Protein AF-A0A9P0M3D1-F1 (afdb_monomer_lite)

pLDDT: mean 78.53, std 19.33, range [29.7, 96.69]

Foldseek 3Di:
DVVVVVVVVVVVVVVVVVVVVVVVVVVVVVVVVVVVLVVLLQVQAAPFLRHGAAQWFQDPVRDTHHLPPRQVVQADPVQQWGADPPPRDIDHADPVGSVPGDTPVVSVVSVVVSCVVVVDDPDPCSPDDPPDDDDDDDDDD

Organism: Acanthoscelides obtectus (NCBI:txid200917)

Structure (mmCIF, N/CA/C/O backbone):
data_AF-A0A9P0M3D1-F1
#
_entry.id   AF-A0A9P0M3D1-F1
#
loop_
_atom_site.group_PDB
_atom_site.id
_atom_site.type_symbol
_atom_site.label_atom_id
_atom_site.label_alt_id
_atom_site.label_comp_id
_atom_site.label_asym_id
_atom_site.label_entity_id
_atom_site.label_seq_id
_atom_site.pdbx_PDB_ins_code
_atom_site.Cartn_x
_atom_site.Cartn_y
_atom_site.Cartn_z
_atom_site.occupancy
_atom_site.B_iso_or_equiv
_atom_site.auth_seq_id
_atom_site.auth_comp_id
_atom_site.auth_asym_id
_atom_site.auth_atom_id
_atom_site.pdbx_PDB_model_num
ATOM 1 N N . MET A 1 1 ? -44.128 1.320 59.561 1.00 55.44 1 MET A N 1
ATOM 2 C CA . MET A 1 1 ? -43.463 0.174 58.884 1.00 55.44 1 MET A CA 1
ATOM 3 C C . MET A 1 1 ? -43.531 0.204 57.349 1.00 55.44 1 MET A C 1
ATOM 5 O O . MET A 1 1 ? -42.558 -0.193 56.722 1.00 55.44 1 MET A O 1
ATOM 9 N N . TYR A 1 2 ? -44.615 0.679 56.719 1.00 42.34 2 TYR A N 1
ATOM 10 C CA . TYR A 1 2 ? -44.762 0.697 55.248 1.00 42.34 2 TYR A CA 1
ATOM 11 C C . TYR A 1 2 ? -43.846 1.695 54.511 1.00 42.34 2 TYR A C 1
ATOM 13 O O . TYR A 1 2 ? -43.307 1.363 53.460 1.00 42.34 2 TYR A O 1
ATOM 21 N N . ARG A 1 3 ? -43.585 2.869 55.098 1.00 53.44 3 ARG A N 1
ATOM 22 C CA . ARG A 1 3 ? -42.692 3.907 54.543 1.00 53.44 3 ARG A CA 1
ATOM 23 C C . ARG A 1 3 ? -41.245 3.427 54.344 1.00 53.44 3 ARG A C 1
ATOM 25 O O . ARG A 1 3 ? -40.675 3.625 53.281 1.00 53.44 3 ARG A O 1
ATOM 32 N N . VAL A 1 4 ? -40.719 2.667 55.307 1.00 57.72 4 VAL A N 1
ATOM 33 C CA . VAL A 1 4 ? -39.368 2.073 55.247 1.00 57.72 4 VAL A CA 1
ATOM 34 C C . VAL A 1 4 ? -39.273 0.980 54.169 1.00 57.72 4 VAL A C 1
ATOM 36 O O . VAL A 1 4 ? -38.233 0.810 53.540 1.00 57.72 4 VAL A O 1
ATOM 39 N N . LYS A 1 5 ? -40.363 0.236 53.913 1.00 59.62 5 LYS A N 1
ATOM 40 C CA . LYS A 1 5 ? -40.423 -0.747 52.813 1.00 59.62 5 LYS A CA 1
ATOM 41 C C . LYS A 1 5 ? -40.457 -0.061 51.442 1.00 59.62 5 LYS A C 1
ATOM 43 O O . LYS A 1 5 ? -39.810 -0.548 50.520 1.00 59.62 5 LYS A O 1
ATOM 48 N N . TYR A 1 6 ? -41.166 1.063 51.318 1.00 56.22 6 TYR A N 1
ATOM 49 C CA . TYR A 1 6 ? -41.190 1.873 50.096 1.00 56.22 6 TYR A CA 1
ATOM 50 C C . TYR A 1 6 ? -39.827 2.507 49.793 1.00 56.22 6 TYR A C 1
ATOM 52 O O . TYR A 1 6 ? -39.352 2.386 48.669 1.00 56.22 6 TYR A O 1
ATOM 60 N N . GLU A 1 7 ? -39.152 3.086 50.790 1.00 65.12 7 GLU A N 1
ATOM 61 C CA . GLU A 1 7 ? -37.801 3.651 50.632 1.00 65.12 7 GLU A CA 1
ATOM 62 C C . GLU A 1 7 ? -36.784 2.595 50.178 1.00 65.12 7 GLU A C 1
ATOM 64 O O . GLU A 1 7 ? -36.063 2.812 49.206 1.00 65.12 7 GLU A O 1
ATOM 69 N N . LYS A 1 8 ? -36.777 1.404 50.794 1.00 66.88 8 LYS A N 1
ATOM 70 C CA . LYS A 1 8 ? -35.897 0.297 50.371 1.00 66.88 8 LYS A CA 1
ATOM 71 C C . LYS A 1 8 ? -36.162 -0.154 48.930 1.00 66.88 8 LYS A C 1
ATOM 73 O O . LYS A 1 8 ? -35.226 -0.475 48.201 1.00 66.88 8 LYS A O 1
ATOM 78 N N . ARG A 1 9 ? -37.429 -0.152 48.507 1.00 70.25 9 ARG A N 1
ATOM 79 C CA . ARG A 1 9 ? -37.836 -0.520 47.144 1.00 70.25 9 ARG A CA 1
ATOM 80 C C . ARG A 1 9 ? -37.401 0.542 46.126 1.00 70.25 9 ARG A C 1
ATOM 82 O O . ARG A 1 9 ? -36.864 0.185 45.083 1.00 70.25 9 ARG A O 1
ATOM 89 N N . ILE A 1 10 ? -37.523 1.826 46.462 1.00 75.19 10 ILE A N 1
ATOM 90 C CA . ILE A 1 10 ? -37.034 2.944 45.636 1.00 75.19 10 ILE A CA 1
ATOM 91 C C . ILE A 1 10 ? -35.507 2.877 45.472 1.00 75.19 10 ILE A C 1
ATOM 93 O O . ILE A 1 10 ? -35.015 2.959 44.349 1.00 75.19 10 ILE A O 1
ATOM 97 N N . V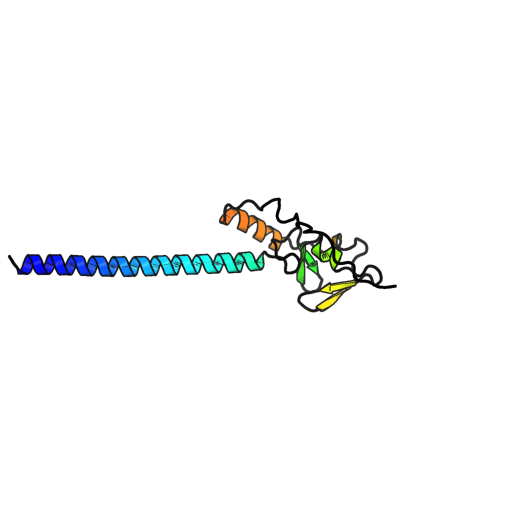AL A 1 11 ? -34.758 2.642 46.556 1.00 76.94 11 VAL A N 1
ATOM 98 C CA . VAL A 1 11 ? -33.288 2.511 46.507 1.00 76.94 11 VAL A CA 1
ATOM 99 C C . VAL A 1 11 ? -32.854 1.336 45.624 1.00 76.94 11 VAL A C 1
ATOM 101 O O . VAL A 1 11 ? -31.911 1.475 44.849 1.00 76.94 11 VAL A O 1
ATOM 104 N N . SER A 1 12 ? -33.562 0.201 45.672 1.00 76.50 12 SER A N 1
ATOM 105 C CA . SER A 1 12 ? -33.253 -0.954 44.815 1.00 76.50 12 SER A CA 1
ATOM 106 C C . SER A 1 12 ? -33.490 -0.689 43.323 1.00 76.50 12 SER A C 1
ATOM 108 O O . SER A 1 12 ? -32.696 -1.121 42.490 1.00 76.50 12 SER A O 1
ATOM 110 N N . ILE A 1 13 ? -34.535 0.073 42.986 1.00 78.69 13 ILE A N 1
ATOM 111 C CA . ILE A 1 13 ? -34.851 0.448 41.602 1.00 78.69 13 ILE A CA 1
ATOM 112 C C . ILE A 1 13 ? -33.803 1.434 41.076 1.00 78.69 13 ILE A C 1
ATOM 114 O O . ILE A 1 13 ? -33.265 1.226 39.994 1.00 78.69 13 ILE A O 1
ATOM 118 N N . LEU A 1 14 ? -33.442 2.455 41.861 1.00 80.31 14 LEU A N 1
ATOM 119 C CA . LEU A 1 14 ? -32.393 3.412 41.487 1.00 80.31 14 LEU A CA 1
ATOM 120 C C . LEU A 1 14 ? -31.022 2.735 41.320 1.00 80.31 14 LEU A C 1
ATOM 122 O O . LEU A 1 14 ? -30.279 3.078 40.401 1.00 80.31 14 LEU A O 1
ATOM 126 N N . ALA A 1 15 ? -30.696 1.750 42.164 1.00 82.56 15 ALA A N 1
ATOM 127 C CA . ALA A 1 15 ? -29.472 0.962 42.032 1.00 82.56 15 ALA A CA 1
ATOM 128 C C . ALA A 1 15 ? -29.452 0.132 40.736 1.00 82.56 15 ALA A C 1
ATOM 130 O O . ALA A 1 15 ? -28.430 0.098 40.051 1.00 82.56 15 ALA A O 1
ATOM 131 N N . ALA A 1 16 ? -30.578 -0.487 40.368 1.00 81.00 16 ALA A N 1
ATOM 132 C CA . ALA A 1 16 ? -30.713 -1.219 39.110 1.00 81.00 16 ALA A CA 1
ATOM 133 C C . ALA A 1 16 ? -30.606 -0.291 37.884 1.00 81.00 16 ALA A C 1
ATOM 135 O O . ALA A 1 16 ? -29.892 -0.620 36.937 1.00 81.00 16 ALA A O 1
ATOM 136 N N . CYS A 1 17 ? -31.233 0.892 37.926 1.00 76.12 17 CYS A N 1
ATOM 137 C CA . CYS A 1 17 ? -31.113 1.899 36.866 1.00 76.12 17 CYS A CA 1
ATOM 138 C C . CYS A 1 17 ? -29.659 2.358 36.681 1.00 76.12 17 CYS A C 1
ATOM 140 O O . CYS A 1 17 ? -29.154 2.361 35.561 1.00 76.12 17 CYS A O 1
ATOM 142 N N . LYS A 1 18 ? -28.950 2.663 37.777 1.00 80.81 18 LYS A N 1
ATOM 143 C CA . LYS A 1 18 ? -27.532 3.051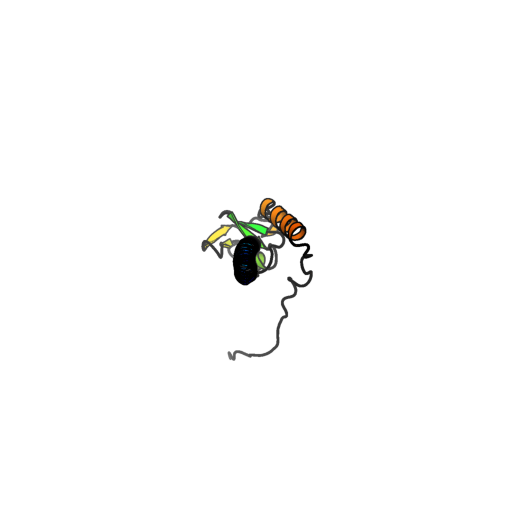 37.729 1.00 80.81 18 LYS A CA 1
ATOM 144 C C . LYS A 1 18 ? -26.648 1.942 37.146 1.00 80.81 18 LYS A C 1
ATOM 146 O O . LYS A 1 18 ? -25.777 2.211 36.326 1.00 80.81 18 LYS A O 1
ATOM 151 N N . HIS A 1 19 ? -26.904 0.688 37.522 1.00 80.75 19 HIS A N 1
ATOM 152 C CA . HIS A 1 19 ? -26.173 -0.461 36.988 1.00 80.75 19 HIS A CA 1
ATOM 153 C C . HIS A 1 19 ? -26.403 -0.647 35.477 1.00 80.75 19 HIS A C 1
ATOM 155 O O . HIS A 1 19 ? -25.474 -1.015 34.758 1.00 80.75 19 HIS A O 1
ATOM 161 N N . TYR A 1 20 ? -27.614 -0.388 34.972 1.00 67.12 20 TYR A N 1
ATOM 162 C CA . TYR A 1 20 ? -27.911 -0.455 33.537 1.00 67.12 20 TYR A CA 1
ATOM 163 C C . TYR A 1 20 ? -27.176 0.640 32.746 1.00 67.12 20 TYR A C 1
ATOM 165 O O . TYR A 1 20 ? -26.525 0.344 31.744 1.00 67.12 20 TYR A O 1
ATOM 173 N N . GLU A 1 21 ? -27.174 1.881 33.245 1.00 73.19 21 GLU A N 1
ATOM 174 C CA . GLU A 1 21 ? -26.407 2.985 32.647 1.00 73.19 21 GLU A CA 1
ATOM 175 C C . GLU A 1 21 ? -24.894 2.704 32.611 1.00 73.19 21 GLU A C 1
ATOM 177 O O . GLU A 1 21 ? -24.208 3.043 31.641 1.00 73.1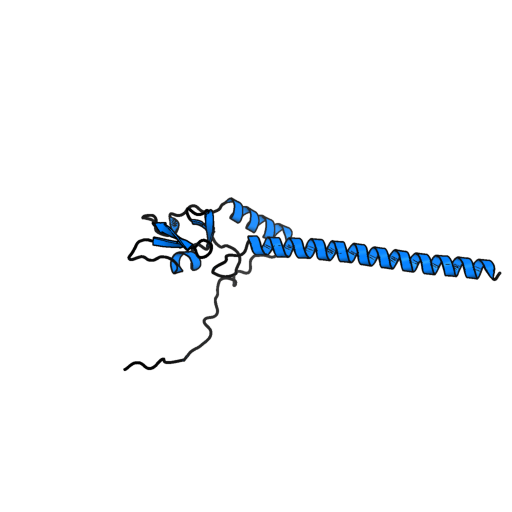9 21 GLU A O 1
ATOM 182 N N . ASP A 1 22 ? -24.353 2.069 33.654 1.00 76.00 22 ASP A N 1
ATOM 183 C CA . ASP A 1 22 ? -22.944 1.678 33.710 1.00 76.00 22 ASP A CA 1
ATOM 184 C C . ASP A 1 22 ? -22.614 0.570 32.699 1.00 76.00 22 ASP A C 1
ATOM 186 O O . ASP A 1 22 ? -21.558 0.636 32.060 1.00 76.00 22 ASP A O 1
ATOM 190 N N . ILE A 1 23 ? -23.516 -0.401 32.492 1.00 73.75 23 ILE A N 1
ATOM 191 C CA . ILE A 1 23 ? -23.393 -1.427 31.442 1.00 73.75 23 ILE A CA 1
ATOM 192 C C . ILE A 1 23 ? -23.366 -0.770 30.060 1.00 73.75 23 ILE A C 1
ATOM 194 O O . ILE A 1 23 ? -22.448 -1.049 29.288 1.00 73.75 23 ILE A O 1
ATOM 198 N N . GLU A 1 24 ? -24.296 0.139 29.754 1.00 72.31 24 GLU A N 1
ATOM 199 C CA . GLU A 1 24 ? -24.325 0.838 28.463 1.00 72.31 24 GLU A CA 1
ATOM 200 C C . GLU A 1 24 ? -23.066 1.687 28.231 1.00 72.31 24 GLU A C 1
ATOM 202 O O . GLU A 1 24 ? -22.477 1.663 27.147 1.00 72.31 24 GLU A O 1
ATOM 207 N N . LYS A 1 25 ? -22.584 2.408 29.255 1.00 67.12 25 LYS A N 1
ATOM 208 C CA . LYS A 1 25 ? -21.314 3.157 29.185 1.00 67.12 25 LYS A CA 1
ATOM 209 C C . LYS A 1 25 ? -20.111 2.236 29.001 1.00 67.12 25 LYS A C 1
ATOM 211 O O . LYS A 1 25 ? -19.114 2.644 28.400 1.00 67.12 25 LYS A O 1
ATOM 216 N 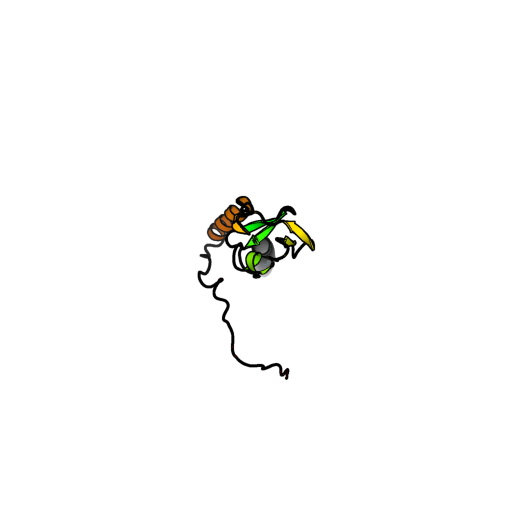N . ARG A 1 26 ? -20.142 1.015 29.544 1.00 67.31 26 ARG A N 1
ATOM 217 C CA . ARG A 1 26 ? -19.089 0.008 29.339 1.00 67.31 26 ARG A CA 1
ATOM 218 C C . ARG A 1 26 ? -19.155 -0.553 27.919 1.00 67.31 26 ARG A C 1
ATOM 220 O O . ARG A 1 26 ? -18.129 -0.569 27.252 1.00 67.31 26 ARG A O 1
ATOM 227 N N . GLN A 1 27 ? -20.343 -0.892 27.422 1.00 65.75 27 GLN A N 1
ATOM 228 C CA . GLN A 1 27 ? -20.559 -1.370 26.052 1.00 65.75 27 GLN A CA 1
ATOM 229 C C . GLN A 1 27 ? -20.158 -0.330 24.996 1.00 65.75 27 GLN A C 1
ATOM 231 O O . GLN A 1 27 ? -19.444 -0.676 24.059 1.00 65.75 27 GLN A O 1
ATOM 236 N N . LYS A 1 28 ? -20.511 0.954 25.171 1.00 61.16 28 LYS A N 1
ATOM 237 C CA . LYS A 1 28 ? -20.074 2.043 24.271 1.00 61.16 28 LYS A CA 1
ATOM 238 C C . LYS A 1 28 ? -18.552 2.225 24.256 1.00 61.16 28 LYS A C 1
ATOM 240 O O . LYS A 1 28 ? -17.975 2.480 23.204 1.00 61.16 28 LYS A O 1
ATOM 245 N N . ARG A 1 29 ? -17.882 2.059 25.404 1.00 62.75 29 ARG A N 1
ATOM 246 C CA . ARG A 1 29 ? -16.409 2.085 25.485 1.00 62.75 29 ARG A CA 1
ATOM 247 C C . ARG A 1 29 ? -15.770 0.886 24.782 1.00 62.75 29 ARG A C 1
ATOM 249 O O . ARG A 1 29 ? -14.773 1.060 24.088 1.00 62.75 29 ARG A O 1
ATOM 256 N N . VAL A 1 30 ? -16.354 -0.305 24.927 1.00 65.25 30 VAL A N 1
ATOM 257 C CA . VAL A 1 30 ? -15.895 -1.525 24.245 1.00 65.25 30 VAL A CA 1
ATOM 258 C C . VAL A 1 30 ? -16.088 -1.409 22.731 1.00 65.25 30 VAL A C 1
ATOM 260 O O . VAL A 1 30 ? -15.125 -1.632 22.009 1.00 65.25 30 VAL A O 1
ATOM 263 N N . CYS A 1 31 ? -17.257 -0.981 22.231 1.00 60.97 31 CYS A N 1
ATOM 264 C CA . CYS A 1 31 ? -17.483 -0.855 20.783 1.00 60.97 31 CYS A CA 1
ATOM 265 C C . CYS A 1 31 ? -16.637 0.257 20.144 1.00 60.97 31 CYS A C 1
ATOM 267 O O . CYS A 1 31 ? -16.161 0.092 19.023 1.00 60.97 31 CYS A O 1
ATOM 269 N N . GLY A 1 32 ? -16.384 1.352 20.875 1.00 65.19 32 GLY A N 1
ATOM 270 C CA . GLY A 1 32 ? -15.467 2.406 20.443 1.00 65.19 32 GLY A CA 1
ATOM 271 C C . GLY A 1 32 ? -14.040 1.883 20.292 1.00 65.19 32 GLY A C 1
ATOM 272 O O . GLY A 1 32 ? -13.425 2.075 19.249 1.00 65.19 32 GLY A O 1
ATOM 273 N N . ARG A 1 33 ? -13.541 1.147 21.294 1.00 72.94 33 ARG A N 1
ATOM 274 C CA . ARG A 1 33 ? -12.221 0.504 21.233 1.00 72.94 33 ARG A CA 1
ATOM 275 C C . ARG A 1 33 ? -12.148 -0.557 20.127 1.00 72.94 33 ARG A C 1
ATOM 277 O O . ARG A 1 33 ? -11.149 -0.603 19.422 1.00 72.94 33 ARG A O 1
ATOM 284 N N . GLN A 1 34 ? -13.195 -1.363 19.945 1.00 72.94 34 GLN A N 1
ATOM 285 C CA . GLN A 1 34 ? -13.265 -2.399 18.908 1.00 72.94 34 GLN A CA 1
ATOM 286 C C . GLN A 1 34 ? -13.162 -1.793 17.500 1.00 72.94 34 GLN A C 1
ATOM 288 O O . GLN A 1 34 ? -12.341 -2.232 16.702 1.00 72.94 34 GLN A O 1
ATOM 293 N N . ARG A 1 35 ? -13.940 -0.737 17.222 1.00 80.44 35 ARG A N 1
ATOM 294 C CA . ARG A 1 35 ? -13.939 -0.054 15.921 1.00 80.44 35 ARG A CA 1
ATOM 295 C C . ARG A 1 35 ? -12.579 0.573 15.603 1.00 80.44 35 ARG A C 1
ATOM 297 O O . ARG A 1 35 ? -12.147 0.521 14.460 1.00 80.44 35 ARG A O 1
ATOM 304 N N . ILE A 1 36 ? -11.901 1.137 16.605 1.00 85.38 36 ILE A N 1
ATOM 305 C CA . ILE A 1 36 ? -10.558 1.710 16.430 1.00 85.38 36 ILE A CA 1
ATOM 306 C C . ILE A 1 36 ? -9.550 0.625 16.035 1.00 85.38 36 ILE A C 1
ATOM 308 O O . ILE A 1 36 ? -8.772 0.841 15.111 1.00 85.38 36 ILE A O 1
ATOM 312 N N . MET A 1 37 ? -9.578 -0.539 16.693 1.00 82.56 37 MET A N 1
ATOM 313 C CA . MET A 1 37 ? -8.674 -1.646 16.353 1.00 82.56 37 MET A CA 1
ATOM 314 C C . MET A 1 37 ? -8.939 -2.183 14.943 1.00 82.56 37 MET A C 1
ATOM 316 O O . MET A 1 37 ? -8.001 -2.432 14.199 1.00 82.56 37 MET A O 1
ATOM 320 N N . GLU A 1 38 ? -10.206 -2.287 14.542 1.00 83.88 38 GLU A N 1
ATOM 321 C CA . GLU A 1 38 ? -10.580 -2.739 13.197 1.00 83.88 38 GLU A CA 1
ATOM 322 C C . GLU A 1 38 ? -10.125 -1.757 12.105 1.00 83.88 38 GLU A C 1
ATOM 324 O O . GLU A 1 38 ? -9.573 -2.162 11.084 1.00 83.88 38 GLU A O 1
ATOM 329 N N . GLN A 1 39 ? -10.285 -0.451 12.337 1.00 87.12 39 GLN A N 1
ATOM 330 C CA . GLN A 1 39 ? -9.753 0.577 11.437 1.00 87.12 39 GLN A CA 1
ATOM 331 C C . GLN A 1 39 ? -8.226 0.535 11.359 1.00 87.12 39 GLN A C 1
ATOM 333 O O . GLN A 1 39 ? -7.654 0.772 10.299 1.00 87.12 39 GLN A O 1
ATOM 338 N N . PHE A 1 40 ? -7.561 0.241 12.473 1.00 88.81 40 PHE A N 1
ATOM 339 C CA . PHE A 1 40 ? -6.112 0.140 12.509 1.00 88.81 40 PHE A CA 1
ATOM 340 C C . PHE A 1 40 ? -5.604 -1.090 11.741 1.00 88.81 40 PHE A C 1
ATOM 342 O O . PHE A 1 40 ? -4.670 -0.956 10.957 1.00 88.81 40 PHE A O 1
ATOM 349 N N . GLU A 1 41 ? -6.265 -2.246 11.857 1.00 88.75 41 GLU A N 1
ATOM 350 C CA . GLU A 1 41 ? -5.948 -3.443 11.059 1.00 88.75 41 GLU A CA 1
ATOM 351 C C . GLU A 1 41 ? -6.076 -3.172 9.549 1.00 88.75 41 GLU A C 1
ATOM 353 O O . GLU A 1 41 ? -5.214 -3.568 8.763 1.00 88.75 41 GLU A O 1
ATOM 358 N N . GLN A 1 42 ? -7.096 -2.415 9.126 1.00 89.19 42 GLN A N 1
ATOM 359 C CA . GLN A 1 42 ? -7.261 -2.032 7.717 1.00 89.19 42 GLN A CA 1
ATOM 360 C C . GLN A 1 42 ? -6.076 -1.211 7.184 1.00 89.19 42 GLN A C 1
ATOM 362 O O . GLN A 1 42 ? -5.667 -1.405 6.041 1.00 89.19 42 GLN A O 1
ATOM 367 N N . LEU A 1 43 ? -5.481 -0.337 8.005 1.00 91.75 43 LEU A N 1
ATOM 368 C CA . LEU A 1 43 ? -4.284 0.435 7.630 1.00 91.75 43 LEU A CA 1
ATOM 369 C C . LEU A 1 43 ? -3.031 -0.443 7.482 1.00 91.75 43 LEU A C 1
ATOM 371 O O . LEU A 1 43 ? -2.073 -0.053 6.814 1.00 91.75 43 LEU A O 1
ATOM 375 N N . LEU A 1 44 ? -3.037 -1.623 8.101 1.00 93.56 44 LEU A N 1
ATOM 376 C CA . LEU A 1 44 ? -1.947 -2.596 8.098 1.00 93.56 44 LEU A CA 1
ATOM 377 C C . LEU A 1 44 ? -2.146 -3.723 7.075 1.00 93.56 44 LEU A C 1
ATOM 379 O O . LEU A 1 44 ? -1.310 -4.625 6.979 1.00 93.56 44 LEU A O 1
ATOM 383 N N . THR A 1 45 ? -3.211 -3.641 6.281 1.00 93.56 45 THR A N 1
ATOM 384 C CA . THR A 1 45 ? -3.583 -4.634 5.276 1.00 93.56 45 THR A CA 1
ATOM 385 C C . THR A 1 45 ? -3.201 -4.155 3.876 1.00 93.56 45 THR A C 1
ATOM 387 O O . THR A 1 45 ? -3.451 -3.014 3.486 1.00 93.56 45 THR A O 1
ATOM 390 N N . CYS A 1 46 ? -2.595 -5.035 3.085 1.00 95.56 46 CYS A N 1
ATOM 391 C CA . CYS A 1 46 ? -2.244 -4.775 1.698 1.00 95.56 46 CYS A CA 1
ATOM 392 C C . CYS A 1 46 ? -3.474 -4.860 0.790 1.00 95.56 46 CYS A C 1
ATOM 394 O O . CYS A 1 46 ? -4.171 -5.871 0.772 1.00 95.56 46 CYS A O 1
ATOM 396 N N . ALA A 1 47 ? -3.675 -3.853 -0.061 1.00 93.56 47 ALA A N 1
ATOM 397 C CA . ALA A 1 47 ? -4.809 -3.801 -0.989 1.00 93.56 47 ALA A CA 1
ATOM 398 C C . ALA A 1 47 ? -4.791 -4.874 -2.103 1.00 93.56 47 ALA A C 1
ATOM 400 O O . ALA A 1 47 ? -5.777 -5.017 -2.820 1.00 93.56 47 ALA A O 1
ATOM 401 N N . ILE A 1 48 ? -3.684 -5.613 -2.272 1.00 94.50 48 ILE A N 1
ATOM 402 C CA . ILE A 1 48 ? -3.543 -6.652 -3.309 1.00 94.50 48 ILE A CA 1
ATOM 403 C C . ILE A 1 48 ? -3.836 -8.043 -2.743 1.00 94.50 48 ILE A C 1
ATOM 405 O O . ILE A 1 48 ? -4.715 -8.728 -3.253 1.00 94.50 48 ILE A O 1
ATOM 409 N N . CYS A 1 49 ? -3.110 -8.472 -1.704 1.00 94.25 49 CYS A N 1
ATOM 410 C CA . CYS A 1 49 ? -3.335 -9.788 -1.095 1.00 94.25 49 CYS A CA 1
ATOM 411 C C . CYS A 1 49 ? -4.431 -9.789 -0.027 1.00 94.25 49 CYS A C 1
ATOM 413 O O . CYS A 1 49 ? -4.796 -10.866 0.427 1.00 94.25 49 CYS A O 1
ATOM 415 N N . LEU A 1 50 ? -4.944 -8.614 0.361 1.00 92.88 50 LEU A N 1
ATOM 416 C CA . LEU A 1 50 ? -5.952 -8.443 1.415 1.00 92.88 50 LEU A CA 1
ATOM 417 C C . LEU A 1 50 ? -5.526 -9.062 2.754 1.00 92.88 50 LEU A C 1
ATOM 419 O O . LEU A 1 50 ? -6.350 -9.519 3.537 1.00 92.88 50 LEU A O 1
ATOM 423 N N . ASP A 1 51 ? -4.218 -9.050 2.997 1.00 92.44 51 ASP A N 1
ATOM 424 C CA . ASP A 1 51 ? -3.562 -9.600 4.180 1.00 92.44 51 ASP A CA 1
ATOM 425 C C . ASP A 1 51 ? -2.554 -8.580 4.717 1.00 92.44 51 ASP A C 1
ATOM 427 O O . ASP A 1 51 ? -2.218 -7.611 4.024 1.00 92.44 51 ASP A O 1
ATOM 431 N N . ARG A 1 52 ? -2.038 -8.798 5.925 1.00 91.81 52 ARG A N 1
ATOM 432 C CA . ARG A 1 52 ? -1.019 -7.959 6.549 1.00 91.81 52 ARG A CA 1
ATOM 433 C C . ARG A 1 52 ? 0.181 -7.765 5.629 1.00 91.81 52 ARG A C 1
ATOM 435 O O . ARG A 1 52 ? 0.638 -8.679 4.936 1.00 91.81 52 ARG A O 1
ATOM 442 N N . TYR A 1 53 ? 0.718 -6.549 5.637 1.00 94.50 53 TYR A N 1
ATOM 443 C CA . TYR A 1 53 ? 1.884 -6.220 4.825 1.00 94.50 53 TYR A CA 1
ATOM 444 C C . TYR A 1 53 ? 3.085 -7.121 5.141 1.00 94.50 53 TYR A C 1
ATOM 446 O O . TYR A 1 53 ? 3.511 -7.253 6.286 1.00 94.50 53 TYR A O 1
ATOM 454 N N . ARG A 1 54 ? 3.696 -7.671 4.089 1.00 92.00 54 ARG A N 1
ATOM 455 C CA . ARG A 1 54 ? 4.975 -8.388 4.139 1.00 92.00 54 ARG A CA 1
ATOM 456 C C . ARG A 1 54 ? 6.002 -7.632 3.318 1.00 92.00 54 ARG A C 1
ATOM 458 O O . ARG A 1 54 ? 5.827 -7.472 2.111 1.00 92.00 54 ARG A O 1
ATOM 465 N N . ASN A 1 55 ? 7.047 -7.140 3.983 1.00 92.94 55 ASN A N 1
ATOM 466 C CA . ASN A 1 55 ? 8.103 -6.326 3.376 1.00 92.94 55 ASN A CA 1
ATOM 467 C C . ASN A 1 55 ? 7.521 -5.212 2.475 1.00 92.94 55 ASN A C 1
ATOM 469 O O . ASN A 1 55 ? 7.731 -5.241 1.262 1.00 92.94 55 ASN A O 1
ATOM 473 N N . PRO A 1 56 ? 6.748 -4.257 3.031 1.00 95.44 56 PRO A N 1
ATOM 474 C CA . PRO A 1 56 ? 6.032 -3.267 2.234 1.00 95.44 56 PRO A CA 1
ATOM 475 C C . PRO A 1 56 ? 6.995 -2.367 1.456 1.00 95.44 56 PRO A C 1
ATOM 477 O O . PRO A 1 56 ? 7.821 -1.667 2.042 1.00 95.44 56 PRO A O 1
ATOM 480 N N . LYS A 1 57 ? 6.868 -2.359 0.133 1.00 95.81 57 LYS A N 1
ATOM 481 C CA . LYS A 1 57 ? 7.666 -1.555 -0.795 1.00 95.81 57 LYS A CA 1
ATOM 482 C C . LYS A 1 57 ? 6.884 -0.319 -1.234 1.00 95.81 57 LYS A C 1
ATOM 484 O O . LYS A 1 57 ? 5.698 -0.416 -1.539 1.00 95.81 57 LYS A O 1
ATOM 489 N N . LEU A 1 58 ? 7.554 0.830 -1.267 1.00 96.06 58 LEU A N 1
ATOM 490 C CA . LEU A 1 58 ? 6.989 2.129 -1.629 1.00 96.06 58 LEU A CA 1
ATOM 491 C C . LEU A 1 58 ? 7.174 2.421 -3.113 1.00 96.06 58 LEU A C 1
ATOM 493 O O . LEU A 1 58 ? 8.298 2.502 -3.614 1.00 96.06 58 LEU A O 1
ATOM 497 N N . LEU A 1 59 ? 6.064 2.682 -3.798 1.00 95.75 59 LEU A N 1
ATOM 498 C CA . LEU A 1 59 ? 6.108 3.307 -5.115 1.00 95.75 59 LEU A CA 1
ATOM 499 C C . LEU A 1 59 ? 6.371 4.817 -4.995 1.00 95.75 59 LEU A C 1
ATOM 501 O O . LEU A 1 59 ? 6.069 5.420 -3.964 1.00 95.75 59 LEU A O 1
ATOM 505 N N . PRO A 1 60 ? 6.847 5.477 -6.069 1.00 95.12 60 PRO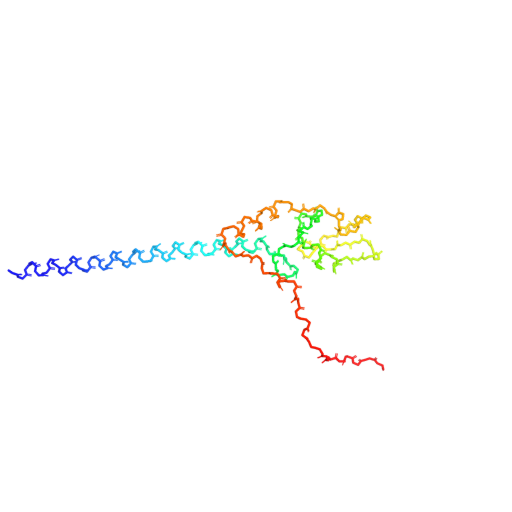 A N 1
ATOM 506 C CA . PRO A 1 60 ? 7.017 6.932 -6.100 1.00 95.12 60 PRO A CA 1
ATOM 507 C C . PRO A 1 60 ? 5.736 7.732 -5.806 1.00 95.12 60 PRO A C 1
ATOM 509 O O . PRO A 1 60 ? 5.817 8.878 -5.377 1.00 95.12 60 PRO A O 1
ATOM 512 N N . CYS A 1 61 ? 4.551 7.140 -5.997 1.00 96.69 61 CYS A N 1
ATOM 513 C CA . CYS A 1 61 ? 3.267 7.722 -5.590 1.00 96.69 61 CYS A CA 1
ATOM 514 C C . CYS A 1 61 ? 2.931 7.560 -4.094 1.00 96.69 61 CYS A C 1
ATOM 516 O O . CYS A 1 61 ? 1.814 7.886 -3.707 1.00 96.69 61 CYS A O 1
ATOM 518 N N . GLN A 1 62 ? 3.862 7.061 -3.275 1.00 95.38 62 GLN A N 1
ATOM 519 C CA . GLN A 1 62 ? 3.740 6.835 -1.825 1.00 95.38 62 GLN A CA 1
ATOM 520 C C . GLN A 1 62 ? 2.757 5.732 -1.388 1.00 95.38 62 GLN A C 1
ATOM 522 O O . GLN A 1 62 ? 2.567 5.528 -0.192 1.00 95.38 62 GLN A O 1
ATOM 527 N N . HIS A 1 63 ? 2.198 4.958 -2.321 1.00 96.12 63 HIS A N 1
ATOM 528 C CA . HIS A 1 63 ? 1.445 3.745 -1.987 1.00 96.12 63 HIS A CA 1
ATOM 529 C C . HIS A 1 63 ? 2.391 2.572 -1.718 1.00 96.12 63 HIS A C 1
ATOM 531 O O . HIS A 1 63 ? 3.451 2.457 -2.347 1.00 96.12 63 HIS A O 1
ATOM 537 N N . SER A 1 64 ? 2.013 1.727 -0.758 1.00 96.50 64 SER A N 1
ATOM 538 C CA . SER A 1 64 ? 2.813 0.593 -0.293 1.00 96.50 64 SER A CA 1
ATOM 539 C C . SER A 1 64 ? 2.135 -0.723 -0.651 1.00 96.50 64 SER A C 1
ATOM 541 O O . SER A 1 64 ? 0.930 -0.859 -0.489 1.00 96.50 64 SER A O 1
ATOM 543 N N . PHE A 1 65 ? 2.910 -1.717 -1.080 1.00 96.56 65 PHE A N 1
ATOM 544 C CA . PHE A 1 65 ? 2.411 -3.070 -1.356 1.00 96.56 65 PHE A CA 1
ATOM 545 C C . PHE A 1 65 ? 3.417 -4.117 -0.890 1.00 96.56 65 PHE A C 1
ATOM 547 O O . PHE A 1 65 ? 4.603 -3.814 -0.758 1.00 96.56 65 PHE A O 1
ATOM 554 N N . CYS A 1 66 ? 2.967 -5.350 -0.641 1.00 96.00 66 CYS A N 1
ATOM 555 C CA . CYS A 1 66 ? 3.893 -6.442 -0.344 1.00 96.00 66 CYS A CA 1
ATOM 556 C C . CYS A 1 66 ? 4.861 -6.637 -1.513 1.00 96.00 66 CYS A C 1
ATOM 558 O O . CYS A 1 66 ? 4.467 -6.576 -2.679 1.00 96.00 66 CYS A O 1
ATOM 560 N N . MET A 1 67 ? 6.121 -6.894 -1.190 1.00 93.69 67 MET A N 1
ATOM 561 C CA . MET A 1 67 ? 7.158 -7.156 -2.183 1.00 93.69 67 MET A CA 1
ATOM 562 C C . MET A 1 67 ? 6.789 -8.357 -3.069 1.00 93.69 67 MET A C 1
ATOM 564 O O . MET A 1 67 ? 6.642 -8.214 -4.280 1.00 93.69 67 MET A O 1
ATOM 568 N N . GLU A 1 68 ? 6.532 -9.502 -2.437 1.00 91.44 68 GLU A N 1
ATOM 569 C CA . GLU A 1 68 ? 6.155 -10.762 -3.077 1.00 91.44 68 GLU A CA 1
ATOM 570 C C . GLU A 1 68 ? 4.891 -11.320 -2.402 1.00 91.44 68 GLU A C 1
ATOM 572 O O . GLU A 1 68 ? 4.763 -11.217 -1.176 1.00 91.44 68 GLU A O 1
ATOM 577 N N . PRO A 1 69 ? 3.929 -11.883 -3.156 1.00 92.50 69 PRO A N 1
ATOM 578 C CA . PRO A 1 69 ? 3.831 -11.912 -4.623 1.00 92.50 69 PRO A CA 1
ATOM 579 C C . PRO A 1 69 ? 3.214 -10.628 -5.224 1.00 92.50 69 PRO A C 1
ATOM 581 O O . PRO A 1 69 ? 3.039 -10.529 -6.436 1.00 92.50 69 PRO A O 1
ATOM 584 N N . CYS A 1 70 ? 2.834 -9.651 -4.393 1.00 95.06 70 CYS A N 1
ATOM 585 C CA . CYS A 1 70 ? 1.942 -8.565 -4.804 1.00 95.06 70 CYS A CA 1
ATOM 586 C C . CYS A 1 70 ? 2.564 -7.593 -5.814 1.00 95.06 70 CYS A C 1
ATOM 588 O O . CYS A 1 70 ? 1.972 -7.359 -6.864 1.00 95.06 70 CYS A O 1
ATOM 590 N N . MET A 1 71 ? 3.732 -7.011 -5.522 1.00 93.69 71 MET A N 1
ATOM 591 C CA . MET A 1 71 ? 4.376 -6.107 -6.479 1.00 93.69 71 MET A CA 1
ATOM 592 C C . MET A 1 71 ? 4.953 -6.850 -7.674 1.00 93.69 71 MET A C 1
ATOM 594 O O . MET A 1 71 ? 4.822 -6.348 -8.785 1.00 93.69 71 MET A O 1
ATOM 598 N N . GLU A 1 72 ? 5.550 -8.027 -7.479 1.00 90.38 72 GLU A N 1
ATOM 599 C CA . GLU A 1 72 ? 6.065 -8.833 -8.594 1.00 90.38 72 GLU A CA 1
ATOM 600 C C . GLU A 1 72 ? 4.982 -9.172 -9.621 1.00 90.38 72 GLU A C 1
ATOM 602 O O . GLU A 1 72 ? 5.218 -9.043 -10.821 1.00 90.38 72 GLU A O 1
ATOM 607 N N . GLY A 1 73 ? 3.765 -9.487 -9.167 1.00 90.50 73 GLY A N 1
ATOM 608 C CA . GLY A 1 73 ? 2.623 -9.734 -10.049 1.00 90.50 73 GLY A CA 1
ATOM 609 C C . GLY A 1 73 ? 2.119 -8.506 -10.822 1.00 90.50 73 GLY A C 1
ATOM 610 O O . GLY A 1 73 ? 1.369 -8.665 -11.781 1.00 90.50 73 GLY A O 1
ATOM 611 N N . LEU A 1 74 ? 2.514 -7.286 -10.437 1.00 91.19 74 LEU A N 1
ATOM 612 C CA . LEU A 1 74 ? 2.120 -6.038 -11.109 1.00 91.19 74 LEU A CA 1
ATOM 613 C C . LEU A 1 74 ? 3.149 -5.526 -12.120 1.00 91.19 74 LEU A C 1
ATOM 615 O O . LEU A 1 74 ? 2.885 -4.548 -12.827 1.00 91.19 74 LEU A O 1
ATOM 619 N N . VAL A 1 75 ? 4.338 -6.122 -12.151 1.00 92.06 75 VAL A N 1
ATOM 620 C CA . VAL A 1 75 ? 5.426 -5.662 -13.006 1.00 92.06 75 VAL A CA 1
ATOM 621 C C . VAL A 1 75 ? 5.185 -6.064 -14.459 1.00 92.06 75 VAL A C 1
ATOM 623 O O . VAL A 1 75 ? 5.098 -7.240 -14.797 1.00 92.06 75 VAL A O 1
ATOM 626 N N . ASP A 1 76 ? 5.199 -5.073 -15.348 1.00 92.19 76 ASP A N 1
ATOM 627 C CA . ASP A 1 76 ? 5.419 -5.287 -16.774 1.00 92.19 76 ASP A CA 1
ATOM 628 C C . ASP A 1 76 ? 6.931 -5.294 -17.044 1.00 92.19 76 ASP A C 1
ATOM 630 O O . ASP A 1 76 ? 7.580 -4.245 -17.141 1.00 92.19 76 ASP A O 1
ATOM 634 N N . TYR A 1 77 ? 7.508 -6.492 -17.155 1.00 86.88 77 TYR A N 1
ATOM 635 C CA . TYR A 1 77 ? 8.938 -6.673 -17.425 1.00 86.88 77 TYR A CA 1
ATOM 636 C C . TYR A 1 77 ? 9.350 -6.230 -18.835 1.00 86.88 77 TYR A C 1
ATOM 638 O O . TYR A 1 77 ? 10.508 -5.861 -19.035 1.00 86.88 77 TYR A O 1
ATOM 646 N N . VAL A 1 78 ? 8.423 -6.215 -19.801 1.00 89.00 78 VAL A N 1
ATOM 647 C CA . VAL A 1 78 ? 8.697 -5.781 -21.180 1.00 89.00 78 VAL A CA 1
ATOM 648 C C . VAL A 1 78 ? 8.879 -4.268 -21.211 1.00 89.00 78 VAL A C 1
ATOM 650 O O . VAL A 1 78 ? 9.847 -3.760 -21.776 1.00 89.00 78 VAL A O 1
ATOM 653 N N . ARG A 1 79 ? 7.975 -3.536 -20.552 1.00 91.38 79 ARG A N 1
ATOM 654 C CA . ARG A 1 79 ? 8.007 -2.066 -20.490 1.00 91.38 79 ARG A CA 1
ATOM 655 C C . ARG A 1 79 ? 8.842 -1.533 -19.325 1.00 91.38 79 ARG A C 1
ATOM 657 O O . ARG A 1 79 ? 9.079 -0.328 -19.256 1.00 91.38 79 ARG A O 1
ATOM 664 N N . ARG A 1 80 ? 9.307 -2.411 -18.425 1.00 91.75 80 ARG A N 1
ATOM 665 C CA . ARG A 1 80 ? 9.984 -2.079 -17.154 1.00 91.75 80 ARG A CA 1
ATOM 666 C C . ARG A 1 80 ? 9.194 -1.058 -16.337 1.00 91.75 80 ARG A C 1
ATOM 668 O O . ARG A 1 80 ? 9.745 -0.080 -15.820 1.00 91.75 80 ARG A O 1
ATOM 675 N N . GLN A 1 81 ? 7.889 -1.276 -16.248 1.00 94.75 81 GLN A N 1
ATOM 676 C CA . GLN A 1 81 ? 6.955 -0.381 -15.580 1.00 94.75 81 GLN A CA 1
ATOM 677 C C . GLN A 1 81 ? 6.061 -1.150 -14.616 1.00 94.75 81 GLN A C 1
ATOM 679 O O . GLN A 1 81 ? 5.762 -2.322 -14.814 1.00 94.75 81 GLN A O 1
ATOM 684 N N . VAL A 1 82 ? 5.622 -0.464 -13.570 1.00 95.06 82 VAL A N 1
ATOM 685 C CA . VAL A 1 82 ? 4.620 -0.947 -12.625 1.00 95.06 82 VAL A CA 1
ATOM 686 C C . VAL A 1 82 ? 3.513 0.092 -12.524 1.00 95.06 82 VAL A C 1
ATOM 688 O O . VAL A 1 82 ? 3.781 1.295 -12.452 1.00 95.06 82 VAL A O 1
ATOM 691 N N . LYS A 1 83 ? 2.263 -0.369 -12.538 1.00 95.56 83 LYS A N 1
ATOM 692 C CA . LYS A 1 83 ? 1.083 0.482 -12.396 1.00 95.56 83 LYS A CA 1
ATOM 693 C C . LYS A 1 83 ? 0.503 0.325 -10.998 1.00 95.56 83 LYS A C 1
ATOM 695 O O . LYS A 1 83 ? 0.189 -0.785 -10.583 1.00 95.56 83 LYS A O 1
ATOM 700 N N . CYS A 1 84 ? 0.347 1.434 -10.283 1.00 96.44 84 CYS A N 1
ATOM 701 C CA . CYS A 1 84 ? -0.221 1.429 -8.940 1.00 96.44 84 CYS A CA 1
ATOM 702 C C . CYS A 1 84 ? -1.723 1.061 -8.977 1.00 96.44 84 CYS A C 1
ATOM 704 O O . CYS A 1 84 ? -2.479 1.744 -9.674 1.00 96.44 84 CYS A O 1
ATOM 706 N N . PRO A 1 85 ? -2.188 0.046 -8.224 1.00 94.56 85 PRO A N 1
ATOM 707 C CA . PRO A 1 85 ? -3.609 -0.305 -8.142 1.00 94.56 85 PRO A CA 1
ATOM 708 C C . PRO A 1 85 ? -4.496 0.792 -7.539 1.00 94.56 85 PRO A C 1
ATOM 710 O O . PRO A 1 85 ? -5.653 0.919 -7.929 1.00 94.56 85 PRO A O 1
ATOM 713 N N . GLU A 1 86 ? -3.955 1.600 -6.623 1.00 94.31 86 GLU A N 1
ATOM 714 C CA . GLU A 1 86 ? -4.725 2.606 -5.879 1.00 94.31 86 GLU A CA 1
ATOM 715 C C . GLU A 1 86 ? -4.908 3.905 -6.672 1.00 94.31 86 GLU A C 1
ATOM 717 O O . GLU A 1 86 ? -6.025 4.389 -6.841 1.00 94.31 86 GLU A O 1
ATOM 722 N N . CYS A 1 87 ? -3.823 4.457 -7.223 1.00 96.56 87 CYS A N 1
ATOM 723 C CA . CYS A 1 87 ? -3.860 5.749 -7.919 1.00 96.56 87 CYS A CA 1
ATOM 724 C C . CYS A 1 87 ? -3.697 5.658 -9.441 1.00 96.56 87 CYS A C 1
ATOM 726 O O . CYS A 1 87 ? -3.752 6.678 -10.124 1.00 96.56 87 CYS A O 1
ATOM 728 N N . ARG A 1 88 ? -3.487 4.453 -9.992 1.00 95.62 88 ARG A N 1
ATOM 729 C CA . ARG A 1 88 ? -3.289 4.180 -11.431 1.00 95.62 88 ARG A CA 1
ATOM 730 C C . ARG A 1 88 ? -2.055 4.837 -12.060 1.00 95.62 88 ARG A C 1
ATOM 732 O O . ARG A 1 88 ? -1.890 4.729 -13.274 1.00 95.62 88 ARG A O 1
ATOM 739 N N . ALA A 1 89 ? -1.192 5.468 -11.263 1.00 95.62 89 ALA A N 1
ATOM 740 C CA . ALA A 1 89 ? 0.068 6.038 -11.725 1.00 95.62 89 ALA A CA 1
ATOM 741 C C . ALA A 1 89 ? 1.039 4.940 -12.184 1.00 95.62 89 ALA A C 1
ATOM 743 O O . ALA A 1 89 ? 1.125 3.874 -11.570 1.00 95.62 89 ALA A O 1
ATOM 744 N N . GLU A 1 90 ? 1.779 5.218 -13.255 1.00 95.88 90 GLU A N 1
ATOM 745 C CA . GLU A 1 90 ? 2.795 4.322 -13.805 1.00 95.88 90 GLU A CA 1
ATOM 746 C C . GLU A 1 90 ? 4.189 4.780 -13.377 1.00 95.88 90 GLU A C 1
ATOM 748 O O . GLU A 1 90 ? 4.535 5.962 -13.455 1.00 95.88 90 GLU A O 1
ATOM 753 N N . HIS A 1 91 ? 5.012 3.833 -12.939 1.00 95.06 91 HIS A N 1
ATOM 754 C CA . HIS A 1 91 ? 6.359 4.096 -12.455 1.00 95.06 91 HIS A CA 1
ATOM 755 C C . HIS A 1 91 ? 7.359 3.161 -13.119 1.00 95.06 91 HIS A C 1
ATOM 757 O O . HIS A 1 91 ? 7.073 1.988 -13.350 1.00 95.06 91 HIS A O 1
ATOM 763 N N . ARG A 1 92 ? 8.549 3.681 -13.428 1.00 94.62 92 ARG A N 1
ATOM 764 C CA . ARG A 1 92 ? 9.649 2.862 -13.944 1.00 94.62 92 ARG A CA 1
ATOM 765 C C . ARG A 1 92 ? 10.245 2.024 -12.824 1.00 94.62 92 ARG A C 1
ATOM 767 O O . ARG A 1 92 ? 10.400 2.505 -11.704 1.00 94.62 92 ARG A O 1
ATOM 774 N N . ILE A 1 93 ? 10.607 0.793 -13.153 1.00 93.50 93 ILE A N 1
ATOM 775 C CA . ILE A 1 93 ? 11.201 -0.142 -12.201 1.00 93.50 93 ILE A CA 1
ATOM 776 C C . ILE A 1 93 ? 12.726 0.050 -12.182 1.00 93.50 93 ILE A C 1
ATOM 778 O O . ILE A 1 93 ? 13.332 0.167 -13.253 1.00 93.50 93 ILE A O 1
ATOM 782 N N . PRO A 1 94 ? 13.361 0.082 -10.995 1.00 90.44 94 PRO A N 1
ATOM 783 C CA . PRO A 1 94 ? 14.816 0.098 -10.862 1.00 90.44 94 PRO A CA 1
ATOM 784 C C . PRO A 1 94 ? 15.494 -1.106 -11.530 1.00 90.44 94 PRO A C 1
ATOM 786 O O . PRO A 1 94 ? 14.881 -2.148 -11.760 1.00 90.44 94 PRO A O 1
ATOM 789 N N . TYR A 1 95 ? 16.801 -1.011 -11.785 1.00 87.56 95 TYR A N 1
ATOM 790 C CA . TYR A 1 95 ? 17.568 -2.133 -12.343 1.00 87.56 95 TYR A CA 1
ATOM 791 C C . TYR A 1 95 ? 17.561 -3.372 -11.438 1.00 87.56 95 TYR A C 1
ATOM 793 O O . TYR A 1 95 ? 17.606 -4.488 -11.943 1.00 87.56 95 TYR A O 1
ATOM 801 N N . GLN A 1 96 ? 17.447 -3.175 -10.123 1.00 87.94 96 GLN A N 1
ATOM 802 C CA . GLN A 1 96 ? 17.334 -4.236 -9.119 1.00 87.94 96 GLN A CA 1
ATOM 803 C C . GLN A 1 96 ? 15.914 -4.837 -9.022 1.00 87.94 96 GLN A C 1
ATOM 805 O O . GLN A 1 96 ? 15.637 -5.608 -8.107 1.00 87.94 96 GLN A O 1
ATOM 810 N N . GLY A 1 97 ? 14.993 -4.483 -9.927 1.00 89.75 97 GLY A N 1
ATOM 811 C CA . GLY A 1 97 ? 13.613 -4.968 -9.907 1.00 89.75 97 GLY A CA 1
ATOM 812 C C . GLY A 1 97 ? 12.779 -4.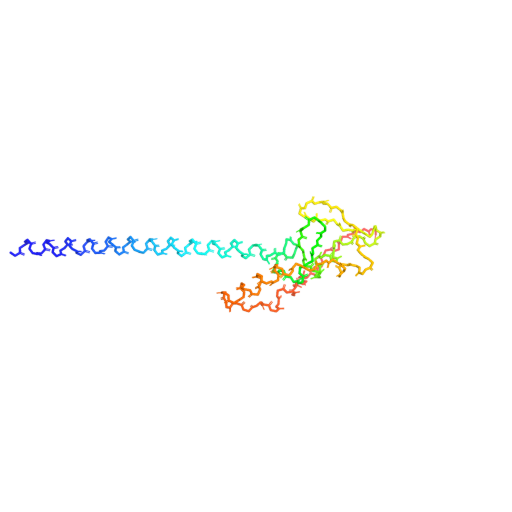355 -8.777 1.00 89.75 97 GLY A C 1
ATOM 813 O O . GLY A 1 97 ? 13.065 -3.255 -8.299 1.00 89.75 97 GLY A O 1
ATOM 814 N N . VAL A 1 98 ? 11.749 -5.085 -8.332 1.00 91.38 98 VAL A N 1
ATOM 815 C CA . VAL A 1 98 ? 10.858 -4.681 -7.223 1.00 91.38 98 VAL A CA 1
ATOM 816 C C . VAL A 1 98 ? 11.638 -4.431 -5.928 1.00 91.38 98 VAL A C 1
ATOM 818 O O . VAL A 1 98 ? 11.316 -3.522 -5.164 1.00 91.38 98 VAL A O 1
ATOM 821 N N . GLN A 1 99 ? 12.714 -5.189 -5.710 1.00 92.00 99 GLN A N 1
ATOM 822 C CA . GLN A 1 99 ? 13.584 -5.063 -4.540 1.00 92.00 99 GLN A CA 1
ATOM 823 C C . GLN A 1 99 ? 14.208 -3.673 -4.403 1.00 92.00 99 GLN A C 1
ATOM 825 O O . GLN A 1 99 ? 14.446 -3.223 -3.281 1.00 92.00 99 GLN A O 1
ATOM 830 N N . GLY A 1 100 ? 14.429 -2.991 -5.532 1.00 91.94 100 GLY A N 1
ATOM 831 C CA . GLY A 1 100 ? 15.020 -1.658 -5.583 1.00 91.94 100 GLY A CA 1
ATOM 832 C C . GLY A 1 100 ? 14.107 -0.540 -5.078 1.00 91.94 100 GLY A C 1
ATOM 833 O O . GLY A 1 100 ? 14.590 0.570 -4.862 1.00 91.94 100 GLY A O 1
ATOM 834 N N . PHE A 1 101 ? 12.810 -0.796 -4.877 1.00 94.56 101 PHE A N 1
ATOM 835 C CA . PHE A 1 101 ? 11.937 0.176 -4.225 1.00 94.56 101 PHE A CA 1
ATOM 836 C C . PHE A 1 101 ? 12.244 0.264 -2.719 1.00 94.56 101 PHE A C 1
ATOM 838 O O . PHE A 1 101 ? 12.536 -0.756 -2.081 1.00 94.56 101 PHE A O 1
ATOM 845 N N . PRO A 1 102 ? 12.175 1.470 -2.125 1.00 95.06 102 PRO A N 1
ATOM 846 C CA . PRO A 1 102 ? 12.410 1.639 -0.698 1.00 95.06 102 PRO A CA 1
ATOM 847 C C . PRO A 1 102 ? 11.335 0.919 0.123 1.00 95.06 102 PRO A C 1
ATOM 849 O O . PRO A 1 102 ? 10.162 0.906 -0.241 1.00 95.06 102 PRO A O 1
ATOM 852 N N . THR A 1 103 ? 11.728 0.323 1.247 1.00 95.25 103 THR A N 1
ATOM 853 C CA . THR A 1 103 ? 10.791 -0.310 2.187 1.00 95.25 103 THR A CA 1
ATOM 854 C C . THR A 1 103 ? 10.156 0.747 3.096 1.00 95.25 103 THR A C 1
ATOM 856 O O . THR A 1 103 ? 10.853 1.627 3.606 1.00 95.25 103 THR A O 1
ATOM 859 N N . ASN A 1 104 ? 8.848 0.653 3.350 1.00 94.75 104 ASN A N 1
ATOM 860 C CA . ASN A 1 104 ? 8.157 1.512 4.312 1.00 94.75 104 ASN A CA 1
ATOM 861 C C . ASN A 1 104 ? 8.447 1.063 5.754 1.00 94.75 104 ASN A C 1
ATOM 863 O O . ASN A 1 104 ? 7.693 0.298 6.355 1.00 94.75 104 ASN A O 1
ATOM 867 N N . VAL A 1 105 ? 9.554 1.550 6.315 1.00 94.56 105 VAL A N 1
ATOM 868 C CA . VAL A 1 105 ? 9.987 1.205 7.680 1.00 94.56 105 VAL A CA 1
ATOM 869 C C . VAL A 1 105 ? 8.992 1.646 8.755 1.00 94.56 105 VAL A C 1
ATOM 871 O O . VAL A 1 105 ? 8.875 0.999 9.791 1.00 94.56 105 VAL A O 1
ATOM 874 N N . THR A 1 106 ? 8.251 2.730 8.520 1.00 93.75 106 THR A N 1
ATOM 875 C CA . THR A 1 106 ? 7.240 3.226 9.461 1.00 93.75 106 THR A CA 1
ATOM 876 C C . THR A 1 106 ? 6.059 2.264 9.537 1.00 93.75 106 THR A C 1
ATOM 878 O O . THR A 1 106 ? 5.625 1.911 10.629 1.00 93.75 106 THR A O 1
ATOM 881 N N . LEU A 1 107 ? 5.586 1.784 8.385 1.00 93.50 107 LEU A N 1
ATOM 882 C CA . LEU A 1 107 ? 4.531 0.775 8.317 1.00 93.50 107 LEU A CA 1
ATOM 883 C C . LEU A 1 107 ? 4.970 -0.541 8.967 1.00 93.50 107 LEU A C 1
ATOM 885 O O . LEU A 1 107 ? 4.193 -1.145 9.697 1.00 93.50 107 LEU A O 1
ATOM 889 N N . GLN A 1 108 ? 6.232 -0.937 8.780 1.00 92.31 108 GLN A N 1
ATOM 890 C CA . GLN A 1 108 ? 6.794 -2.109 9.450 1.00 92.31 108 GLN A CA 1
ATOM 891 C C . GLN A 1 108 ? 6.765 -1.980 10.981 1.00 92.31 108 GLN A C 1
ATOM 893 O O . GLN A 1 108 ? 6.313 -2.896 11.661 1.00 92.31 108 GLN A O 1
ATOM 898 N N . ARG A 1 109 ? 7.141 -0.817 11.524 1.00 92.88 109 ARG A N 1
ATOM 899 C CA . ARG A 1 109 ? 7.038 -0.554 12.970 1.00 92.88 109 ARG A CA 1
ATOM 900 C C . ARG A 1 109 ? 5.598 -0.614 13.472 1.00 92.88 109 ARG A C 1
ATOM 902 O O . ARG A 1 109 ? 5.356 -1.102 14.568 1.00 92.88 109 ARG A O 1
ATOM 909 N N . PHE A 1 110 ? 4.631 -0.125 12.694 1.00 93.12 110 PHE A N 1
ATOM 910 C CA . PHE A 1 110 ? 3.224 -0.221 13.089 1.00 93.12 110 PHE A CA 1
ATOM 911 C C . PHE A 1 110 ? 2.708 -1.663 13.094 1.00 93.12 110 PHE A C 1
ATOM 913 O O . PHE A 1 110 ? 1.937 -2.007 13.986 1.00 93.12 110 PHE A O 1
ATOM 920 N N . LEU A 1 111 ? 3.160 -2.510 12.163 1.00 90.69 111 LEU A N 1
ATOM 921 C CA . LEU A 1 111 ? 2.857 -3.946 12.177 1.00 90.69 111 LEU A CA 1
ATOM 922 C C . LEU A 1 111 ? 3.397 -4.617 13.444 1.00 90.69 111 LEU A C 1
ATOM 924 O O . LEU A 1 111 ? 2.672 -5.365 14.095 1.00 90.69 111 LEU A O 1
ATOM 928 N N . GLU A 1 112 ? 4.644 -4.317 13.812 1.00 88.94 112 GLU A N 1
ATOM 929 C CA . GLU A 1 112 ? 5.289 -4.839 15.025 1.00 88.94 112 GLU A CA 1
ATOM 930 C C . GLU A 1 112 ? 4.523 -4.418 16.288 1.00 88.94 112 GLU A C 1
ATOM 932 O O . GLU A 1 112 ? 4.128 -5.264 17.090 1.00 88.94 112 GLU A O 1
ATOM 937 N N . LEU A 1 113 ? 4.201 -3.128 16.417 1.00 89.06 113 LEU A N 1
ATOM 938 C CA . LEU A 1 113 ? 3.411 -2.614 17.540 1.00 89.06 113 LEU A CA 1
ATOM 939 C C . LEU A 1 113 ? 2.009 -3.236 17.606 1.00 89.06 113 LEU A C 1
ATOM 941 O O . LEU A 1 113 ? 1.483 -3.466 18.694 1.00 89.06 113 LEU A O 1
ATOM 945 N N . HIS A 1 114 ? 1.382 -3.514 16.461 1.00 85.88 114 HIS A N 1
ATOM 946 C CA . HIS A 1 114 ? 0.061 -4.135 16.440 1.00 85.88 114 HIS A CA 1
ATOM 947 C C . HIS A 1 114 ? 0.076 -5.557 17.009 1.00 85.88 114 HIS A C 1
ATOM 949 O O . HIS A 1 114 ? -0.834 -5.935 17.751 1.00 85.88 114 HIS A O 1
ATOM 955 N N . ILE A 1 115 ? 1.129 -6.322 16.709 1.00 82.88 115 ILE A N 1
ATOM 956 C CA . ILE A 1 115 ? 1.351 -7.666 17.257 1.00 82.88 115 ILE A CA 1
ATOM 957 C C . ILE A 1 115 ? 1.506 -7.593 18.782 1.00 82.88 115 ILE A C 1
ATOM 959 O O . ILE A 1 115 ? 0.876 -8.364 19.503 1.00 82.88 115 ILE A O 1
ATOM 963 N N . GLU A 1 116 ? 2.269 -6.623 19.293 1.00 79.94 116 GLU A N 1
ATOM 964 C CA . GLU A 1 116 ? 2.458 -6.429 20.738 1.00 79.94 116 GLU A CA 1
ATOM 965 C C . GLU A 1 116 ? 1.159 -6.046 21.466 1.00 79.94 116 GLU A C 1
ATOM 967 O O . GLU A 1 116 ? 0.890 -6.534 22.563 1.00 79.94 116 GLU A O 1
ATOM 972 N N . ILE A 1 117 ? 0.333 -5.186 20.859 1.00 80.94 117 ILE A N 1
ATOM 973 C CA . ILE A 1 117 ? -0.924 -4.710 21.460 1.00 80.94 117 ILE A CA 1
ATOM 974 C C . ILE A 1 117 ? -1.999 -5.804 21.474 1.00 80.94 117 ILE A C 1
ATOM 976 O O . ILE A 1 117 ? -2.772 -5.896 22.431 1.00 80.94 117 ILE A O 1
ATOM 980 N N . THR A 1 118 ? -2.088 -6.599 20.406 1.00 78.75 118 THR A N 1
ATOM 981 C CA . THR A 1 118 ? -3.113 -7.647 20.267 1.00 78.75 118 THR A CA 1
ATOM 982 C C . THR A 1 118 ? -2.716 -8.956 20.938 1.00 78.75 118 THR A C 1
ATOM 984 O O . THR A 1 118 ? -3.593 -9.718 21.338 1.00 78.75 118 THR A O 1
ATOM 987 N N . GLY A 1 119 ? -1.414 -9.213 21.099 1.00 68.25 119 GLY A N 1
ATOM 988 C CA . GLY A 1 119 ? -0.906 -10.508 21.551 1.00 68.25 119 GLY A CA 1
ATOM 989 C C . GLY A 1 119 ? -1.108 -11.626 20.520 1.00 68.25 119 GLY A C 1
ATOM 990 O O . GLY A 1 119 ? -0.871 -12.792 20.834 1.00 68.25 119 GLY A O 1
ATOM 991 N N . GLU A 1 120 ? -1.545 -11.290 19.304 1.00 63.38 120 GLU A N 1
ATOM 992 C CA . GLU A 1 120 ? -1.734 -12.227 18.203 1.00 63.38 120 GLU A CA 1
ATOM 993 C C . GLU A 1 120 ? -0.430 -12.327 17.410 1.00 63.38 120 GLU A C 1
ATOM 995 O O . GLU A 1 120 ? -0.023 -11.390 16.716 1.00 63.38 120 GLU A O 1
ATOM 1000 N N . LEU A 1 121 ? 0.238 -13.479 17.514 1.00 58.59 121 LEU A N 1
ATOM 1001 C CA . LEU A 1 121 ? 1.360 -13.808 16.639 1.00 58.59 121 LEU A CA 1
ATOM 1002 C C . LEU A 1 121 ? 0.867 -13.803 15.180 1.00 58.59 121 LEU A C 1
ATOM 1004 O O . LEU A 1 121 ? -0.213 -14.336 14.917 1.00 58.59 121 LEU A O 1
ATOM 1008 N N . PRO A 1 122 ? 1.624 -13.224 14.229 1.00 56.44 122 PRO A N 1
ATOM 1009 C CA . PRO A 1 122 ? 1.259 -13.285 12.821 1.00 56.44 122 PRO A CA 1
ATOM 1010 C C . PRO A 1 122 ? 1.160 -14.754 12.401 1.00 56.44 122 PRO A C 1
ATOM 1012 O O . PRO A 1 122 ? 2.114 -15.514 12.577 1.00 56.44 122 PRO A O 1
ATOM 1015 N N . ASP A 1 123 ? -0.003 -15.153 11.888 1.00 50.75 123 ASP A N 1
ATOM 1016 C CA . ASP A 1 123 ? -0.231 -16.512 11.411 1.00 50.75 123 ASP A CA 1
ATOM 1017 C C . ASP A 1 123 ? 0.781 -16.828 10.291 1.00 50.75 123 ASP A C 1
ATOM 1019 O O . ASP A 1 123 ? 0.760 -16.172 9.243 1.00 50.75 123 ASP A O 1
ATOM 1023 N N . PRO A 1 124 ? 1.676 -17.819 10.470 1.00 52.38 124 PRO A N 1
ATOM 1024 C CA . PRO A 1 124 ? 2.647 -18.189 9.444 1.00 52.38 124 PRO A CA 1
ATOM 1025 C C . PRO A 1 124 ? 1.985 -18.716 8.159 1.00 52.38 124 PRO A C 1
ATOM 1027 O O . PRO A 1 124 ? 2.648 -18.805 7.125 1.00 52.38 124 PRO A O 1
ATOM 1030 N N . THR A 1 125 ? 0.692 -19.059 8.197 1.00 49.09 125 THR A N 1
ATOM 1031 C CA . THR A 1 125 ? -0.069 -19.583 7.056 1.00 49.09 125 THR A CA 1
ATOM 1032 C C . THR A 1 125 ? -0.836 -18.533 6.260 1.00 49.09 125 THR A C 1
ATOM 1034 O O . THR A 1 125 ? -1.322 -18.861 5.177 1.00 49.09 125 THR A O 1
ATOM 1037 N N . SER A 1 126 ? -0.815 -17.253 6.653 1.00 52.78 126 SER A N 1
ATOM 1038 C CA . SER A 1 126 ? -1.421 -16.148 5.882 1.00 52.78 126 SER A CA 1
ATOM 1039 C C . SER A 1 126 ? -0.738 -15.912 4.506 1.00 52.78 126 SER A C 1
ATOM 1041 O O . SER A 1 126 ? -0.988 -14.972 3.760 1.00 52.78 126 SER A O 1
ATOM 1043 N N . GLY A 1 127 ? 0.221 -16.763 4.127 1.00 49.22 127 GLY A N 1
ATOM 1044 C CA . GLY A 1 127 ? 0.888 -16.792 2.820 1.00 49.22 127 GLY A CA 1
ATOM 1045 C C . GLY A 1 127 ? 0.653 -18.065 2.005 1.00 49.22 127 GLY A C 1
ATOM 1046 O O . GLY A 1 127 ? 1.119 -18.138 0.871 1.00 49.22 127 GLY A O 1
ATOM 1047 N N . GLN A 1 128 ? -0.061 -19.065 2.530 1.00 38.56 128 GLN A N 1
ATOM 1048 C CA . GLN A 1 128 ? -0.446 -20.242 1.754 1.00 38.56 128 GLN A CA 1
ATOM 1049 C C . GLN A 1 128 ? -1.841 -20.030 1.187 1.00 38.56 128 GLN A C 1
ATOM 1051 O O . GLN A 1 128 ? -2.846 -20.488 1.726 1.00 38.56 128 GLN A O 1
ATOM 1056 N N . VAL A 1 129 ? -1.893 -19.339 0.050 1.00 36.66 129 VAL A N 1
ATOM 1057 C CA . VAL A 1 129 ? -3.066 -19.402 -0.816 1.00 36.66 129 VAL A CA 1
ATOM 1058 C C . VAL A 1 129 ? -3.285 -20.879 -1.151 1.00 36.66 129 VAL A C 1
ATOM 1060 O O . VAL A 1 129 ? -2.475 -21.499 -1.844 1.00 36.66 129 VAL A O 1
ATOM 1063 N N . GLN A 1 130 ? -4.366 -21.461 -0.629 1.00 34.41 130 GLN A N 1
ATOM 1064 C CA . GLN A 1 130 ? -4.901 -22.711 -1.145 1.00 34.41 130 GLN A CA 1
ATOM 1065 C C . GLN A 1 130 ? -5.187 -22.494 -2.635 1.00 34.41 130 GLN A C 1
ATOM 1067 O O . GLN A 1 130 ? -6.134 -21.804 -3.009 1.00 34.41 130 GLN A O 1
ATOM 1072 N N . PHE A 1 131 ? -4.367 -23.086 -3.501 1.00 34.50 131 PHE A N 1
ATOM 1073 C CA . PHE A 1 131 ? -4.748 -23.353 -4.881 1.00 34.50 131 PHE A CA 1
ATOM 1074 C C . PHE A 1 131 ? -5.891 -24.375 -4.847 1.00 34.50 131 PHE A C 1
ATOM 1076 O O . PHE A 1 131 ? -5.666 -25.584 -4.798 1.00 34.50 131 PHE A O 1
ATOM 1083 N N . ILE A 1 132 ? -7.135 -23.896 -4.808 1.00 35.31 132 ILE A N 1
ATOM 1084 C CA . ILE A 1 132 ? -8.312 -24.763 -4.848 1.00 35.31 132 ILE A CA 1
ATOM 1085 C C . ILE A 1 132 ? -8.588 -25.141 -6.311 1.00 35.31 132 ILE A C 1
ATOM 1087 O O . ILE A 1 132 ? -9.048 -24.327 -7.102 1.00 35.31 132 ILE A O 1
ATOM 1091 N N . PHE A 1 133 ? -8.281 -26.403 -6.621 1.00 29.70 133 PHE A N 1
ATOM 1092 C CA . PHE A 1 133 ? -8.913 -27.304 -7.594 1.00 29.70 133 PHE A CA 1
ATOM 1093 C C . PHE A 1 133 ? -9.152 -26.856 -9.052 1.00 29.70 133 PHE A C 1
ATOM 1095 O O . PHE A 1 133 ? -10.021 -26.060 -9.377 1.00 29.70 133 PHE A O 1
ATOM 1102 N N . SER A 1 134 ? -8.460 -27.581 -9.938 1.00 34.38 134 SER A N 1
ATOM 1103 C CA . SER A 1 134 ? -8.991 -28.365 -11.065 1.00 34.38 134 SER A CA 1
ATOM 1104 C C . SER A 1 134 ? -10.196 -27.836 -11.865 1.00 34.38 134 SER A C 1
ATOM 1106 O O . SER A 1 134 ? -11.329 -27.779 -11.398 1.00 34.38 134 SER A O 1
ATOM 1108 N N . SER A 1 135 ? -9.933 -27.717 -13.171 1.00 44.03 135 SER A N 1
ATOM 1109 C CA . SER A 1 135 ? -10.861 -27.949 -14.283 1.00 44.03 135 SER A CA 1
ATOM 1110 C C . SER A 1 135 ? -11.969 -26.926 -14.520 1.00 44.03 135 SER A C 1
ATOM 1112 O O . SER A 1 135 ? -13.114 -27.150 -14.144 1.00 44.03 135 SER A O 1
ATOM 1114 N N . LYS A 1 136 ? -11.682 -25.942 -15.384 1.00 40.06 136 LYS A N 1
ATOM 1115 C CA . LYS A 1 136 ? -12.496 -25.730 -16.596 1.00 40.06 136 LYS A CA 1
ATOM 1116 C C . LYS A 1 136 ? -11.584 -25.433 -17.786 1.00 40.06 136 LYS A C 1
ATOM 1118 O O . LYS A 1 136 ? -11.109 -24.319 -17.960 1.00 40.06 136 LYS A O 1
ATOM 1123 N N . ASN A 1 137 ? -11.365 -26.472 -18.594 1.00 34.94 137 ASN A N 1
ATOM 1124 C CA . ASN A 1 137 ? -10.904 -26.367 -19.974 1.00 34.94 137 ASN A CA 1
ATOM 1125 C C . ASN A 1 137 ? -11.784 -25.356 -20.723 1.00 34.94 137 ASN A C 1
ATOM 1127 O O . ASN A 1 137 ? -12.952 -25.631 -21.006 1.00 34.94 137 ASN A O 1
ATOM 1131 N N . PHE A 1 138 ? -11.219 -24.196 -21.045 1.00 37.84 138 PHE A N 1
ATOM 1132 C CA . PHE A 1 138 ? -11.744 -23.330 -22.086 1.00 37.84 138 PHE A CA 1
ATOM 1133 C C . PHE A 1 138 ? -11.257 -23.897 -23.420 1.00 37.84 138 PHE A C 1
ATOM 1135 O O . PHE A 1 138 ? -10.062 -23.925 -23.699 1.00 37.84 138 PHE A O 1
ATOM 1142 N N . LYS A 1 139 ? -12.197 -24.427 -24.206 1.00 39.66 139 LYS A N 1
ATOM 1143 C CA . LYS A 1 139 ? -11.971 -24.842 -25.589 1.00 39.66 139 LYS A CA 1
ATOM 1144 C C . LYS A 1 139 ? -11.453 -23.657 -26.402 1.00 39.66 139 LYS A C 1
ATOM 1146 O O . LYS A 1 139 ? -12.173 -22.671 -26.516 1.00 39.66 139 LYS A O 1
ATOM 1151 N N . THR A 1 140 ? -10.320 -23.826 -27.073 1.00 35.25 140 THR A N 1
ATOM 1152 C CA . THR A 1 140 ? -10.029 -23.160 -28.350 1.00 35.25 140 THR A CA 1
ATOM 1153 C C . THR A 1 140 ? -9.138 -24.062 -29.202 1.00 35.25 140 THR A C 1
ATOM 1155 O O . THR A 1 140 ? -8.028 -24.367 -28.775 1.00 35.25 140 THR A O 1
ATOM 1158 N N . PHE A 1 141 ? -9.664 -24.385 -30.390 1.00 34.97 141 PHE A N 1
ATOM 1159 C CA . PHE A 1 141 ? -9.119 -25.155 -31.520 1.00 34.97 141 PHE A CA 1
ATOM 1160 C C . PHE A 1 141 ? -9.000 -26.673 -31.348 1.00 34.97 141 PHE A C 1
ATOM 1162 O O . PHE A 1 141 ? -8.235 -27.145 -30.485 1.00 34.97 141 PHE A O 1
#

Secondary structure (DSSP, 8-state):
-HHHHHHHHHHHHHHHHHHHHHHHHHHHHHHHHHHHHHHHHHHTB-TTTSSB-SSEEEPTTS-EEEIIIIIGGGEETTTTEEE-TTT--EEEPPTTGGGGSPB-HHHHHHHHHHHHHH--PPPTTTT--------------

Sequence (141 aa):
MYRVKYEKRIVSILAACKHYEDIEKRQKRVCGRQRIMEQFEQLLTCAICLDRYRNPKLLPCQHSFCMEPCMEGLVDYVRRQVKCPECRAEHRIPYQGVQGFPTNVTLQRFLELHIEITGELPDPTSGQVQFIFSSKNFKTF

Radius of gyration: 26.73 Å; chains: 1; bounding box: 62×36×90 Å

InterPro domains:
  IPR001841 Zinc finger, RING-type [PS50089] (46-88)
  IPR001841 Zinc finger, RING-type [SM00184] (46-87)
  IPR013083 Zinc finger, RING/FYVE/PHD-type [G3DSA:3.30.40.10] (33-118)
  IPR018957 Zinc finger, C3HC4 RING-type [PF00097] (46-87)
  IPR047153 TRIM45/56/19-like [PTHR25462] (37-113)